Protein AF-A0AA35W4Q7-F1 (afdb_monomer)

Secondary structure (DSSP, 8-state):
--------TTS-HHHHHHHHHHHHHHTT--S-------GGGHHHHHHHHHHH-TTS--------

Mean predicted aligned error: 7.13 Å

Structure (mmCIF, N/CA/C/O backbone):
data_AF-A0AA35W4Q7-F1
#
_entry.id   AF-A0A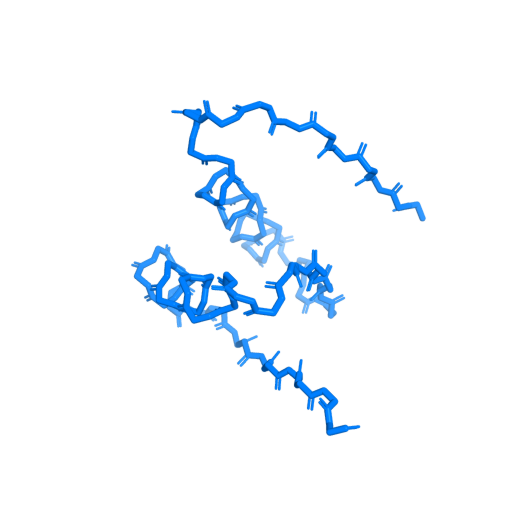A35W4Q7-F1
#
loop_
_atom_site.group_PDB
_atom_site.id
_atom_site.type_symbol
_atom_site.label_atom_id
_atom_site.label_alt_id
_atom_site.label_comp_id
_atom_site.label_asym_id
_atom_site.label_entity_id
_atom_site.label_seq_id
_atom_site.pdbx_PDB_ins_code
_atom_site.Cartn_x
_atom_site.Cartn_y
_atom_site.Cartn_z
_atom_site.occupancy
_atom_site.B_iso_or_equiv
_atom_site.auth_seq_id
_atom_site.auth_comp_id
_atom_site.auth_asym_id
_atom_site.auth_atom_id
_atom_site.pdbx_PDB_model_num
ATOM 1 N N . MET A 1 1 ? -12.788 12.078 -10.835 1.00 35.31 1 MET A N 1
ATOM 2 C CA . MET A 1 1 ? -11.761 13.103 -10.560 1.00 35.31 1 MET A CA 1
ATOM 3 C C . MET A 1 1 ? -10.463 12.359 -10.284 1.00 35.31 1 MET A C 1
ATOM 5 O O . MET A 1 1 ? -10.285 11.851 -9.189 1.00 35.31 1 MET A O 1
ATOM 9 N N . ILE A 1 2 ? -9.643 12.138 -11.314 1.00 28.08 2 ILE A N 1
ATOM 10 C CA . ILE A 1 2 ? -8.384 11.388 -11.188 1.00 28.08 2 ILE A CA 1
ATOM 11 C C . ILE A 1 2 ? -7.298 12.430 -10.922 1.00 28.08 2 ILE A C 1
ATOM 13 O O . ILE A 1 2 ? -6.914 13.164 -11.830 1.00 28.08 2 ILE A O 1
ATOM 17 N N . HIS A 1 3 ? -6.866 12.565 -9.669 1.00 34.28 3 HIS A N 1
ATOM 18 C CA . HIS A 1 3 ? -5.754 13.446 -9.318 1.00 34.28 3 HIS A CA 1
ATOM 19 C C . HIS A 1 3 ? -4.443 12.789 -9.767 1.00 34.28 3 HIS A C 1
ATOM 21 O O . HIS A 1 3 ? -3.939 11.885 -9.109 1.00 34.28 3 HIS A O 1
ATOM 27 N N . SER A 1 4 ? -3.898 13.229 -10.903 1.00 30.91 4 SER A N 1
ATOM 28 C CA . SER A 1 4 ? -2.552 12.847 -11.338 1.00 30.91 4 SER A CA 1
ATOM 29 C C . SER A 1 4 ? -1.529 13.725 -10.614 1.00 30.91 4 SER A C 1
ATOM 31 O O . SER A 1 4 ? -1.394 14.908 -10.923 1.00 30.91 4 SER A O 1
ATOM 33 N N . PHE A 1 5 ? -0.845 13.168 -9.612 1.00 39.19 5 PHE A N 1
ATOM 34 C CA . PHE A 1 5 ? 0.253 13.828 -8.902 1.00 39.19 5 PHE A CA 1
ATOM 35 C C . PHE A 1 5 ? 1.586 13.245 -9.395 1.00 39.19 5 PHE A C 1
ATOM 37 O O . PHE A 1 5 ? 2.003 12.164 -8.985 1.00 39.19 5 PHE A O 1
ATOM 44 N N . SER A 1 6 ? 2.260 13.965 -10.295 1.00 45.72 6 SER A N 1
ATOM 45 C CA . SER A 1 6 ? 3.652 13.684 -10.664 1.00 45.72 6 SER A CA 1
ATOM 46 C C . SER A 1 6 ? 4.576 14.243 -9.579 1.00 45.72 6 SER A C 1
ATOM 48 O O . SER A 1 6 ? 4.499 15.423 -9.241 1.00 45.72 6 SER A O 1
ATOM 50 N N . LEU A 1 7 ? 5.414 13.399 -8.976 1.00 45.69 7 LEU A N 1
ATOM 51 C CA . LEU A 1 7 ? 6.187 13.739 -7.782 1.00 45.69 7 LEU A CA 1
ATOM 52 C C . LEU A 1 7 ? 7.614 13.129 -7.881 1.00 45.69 7 LEU A C 1
ATOM 54 O O . LEU A 1 7 ? 7.768 11.915 -7.963 1.00 45.69 7 LEU A O 1
ATOM 58 N N . CYS A 1 8 ? 8.671 13.959 -7.798 1.00 34.78 8 CYS A N 1
ATOM 59 C CA . CYS A 1 8 ? 10.113 13.628 -7.968 1.00 34.78 8 CYS A CA 1
ATOM 60 C C . CYS A 1 8 ? 10.797 12.813 -6.840 1.00 34.78 8 CYS A C 1
ATOM 62 O O . CYS A 1 8 ? 10.684 13.181 -5.672 1.00 34.78 8 CYS A O 1
ATOM 64 N N . GLN A 1 9 ? 11.538 11.750 -7.176 1.00 43.75 9 GLN A N 1
ATOM 65 C CA . GLN A 1 9 ? 12.214 10.782 -6.282 1.00 43.75 9 GLN A CA 1
ATOM 66 C C . GLN A 1 9 ? 12.920 11.428 -5.053 1.00 43.75 9 GLN A C 1
ATOM 68 O O . GLN A 1 9 ? 13.822 12.236 -5.229 1.00 43.75 9 GLN A O 1
ATOM 73 N N . GLY A 1 10 ? 12.497 11.101 -3.814 1.00 52.34 10 GLY A N 1
ATOM 74 C CA . GLY A 1 10 ? 13.174 11.521 -2.561 1.00 52.34 10 GLY A CA 1
ATOM 75 C C . GLY A 1 10 ? 12.287 12.000 -1.391 1.00 52.34 10 GLY A C 1
ATOM 76 O O . GLY A 1 10 ? 12.692 11.910 -0.241 1.00 52.34 10 GLY A O 1
ATOM 77 N N . LEU A 1 11 ? 11.054 12.454 -1.646 1.00 61.88 11 LEU A N 1
ATOM 78 C CA . LEU A 1 11 ? 10.159 13.060 -0.628 1.00 61.88 11 LEU A CA 1
ATOM 79 C C . LEU A 1 11 ? 9.224 12.077 0.115 1.00 61.88 11 LEU A C 1
ATOM 81 O O . LEU A 1 11 ? 8.316 12.511 0.815 1.00 61.88 11 LEU A O 1
ATOM 85 N N . GLY A 1 12 ? 9.380 10.762 -0.070 1.00 73.25 12 GLY A N 1
ATOM 86 C CA . GLY A 1 12 ? 8.512 9.774 0.593 1.00 73.25 12 GLY A CA 1
ATOM 87 C C . GLY A 1 12 ? 7.058 9.774 0.097 1.00 73.25 12 GLY A C 1
ATOM 88 O O . GLY A 1 12 ? 6.126 9.644 0.880 1.00 73.25 12 GLY A O 1
ATOM 89 N N . LYS A 1 13 ? 6.833 9.922 -1.212 1.00 80.81 13 LYS A N 1
ATOM 90 C CA . LYS A 1 13 ? 5.482 10.068 -1.810 1.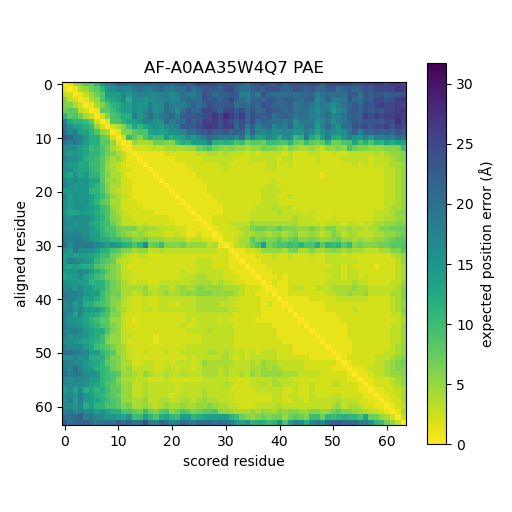00 80.81 13 LYS A CA 1
ATOM 91 C C . LYS A 1 13 ? 4.590 8.863 -1.586 1.00 80.81 13 LYS A C 1
ATOM 93 O O . LYS A 1 13 ? 3.380 9.010 -1.467 1.00 80.81 13 LYS A O 1
ATOM 98 N N . THR A 1 14 ? 5.201 7.683 -1.541 1.00 86.19 14 THR A N 1
ATOM 99 C CA . THR A 1 14 ? 4.532 6.441 -1.170 1.00 86.19 14 THR A CA 1
ATOM 100 C C . THR A 1 14 ? 3.902 6.603 0.208 1.00 86.19 14 THR A C 1
ATOM 102 O O . THR A 1 14 ? 2.691 6.486 0.338 1.00 86.19 14 THR A O 1
ATOM 105 N N . ILE A 1 15 ? 4.693 7.019 1.202 1.00 88.62 15 ILE A N 1
ATOM 106 C CA . ILE A 1 15 ? 4.222 7.266 2.570 1.00 88.62 15 ILE A CA 1
ATOM 107 C C . ILE A 1 15 ? 3.171 8.381 2.589 1.00 88.62 15 ILE A C 1
ATOM 109 O O . ILE A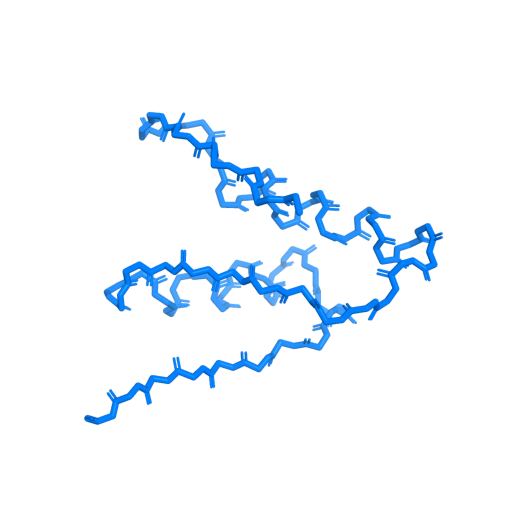 1 15 ? 2.122 8.206 3.195 1.00 88.62 15 ILE A O 1
ATOM 113 N N . GLN A 1 16 ? 3.388 9.492 1.877 1.00 90.44 16 GLN A N 1
ATOM 114 C CA . GLN A 1 16 ? 2.399 10.578 1.791 1.00 90.44 16 GLN A CA 1
ATOM 115 C C . GLN A 1 16 ? 1.047 10.092 1.244 1.00 90.44 16 GLN A C 1
ATOM 117 O O . GLN A 1 16 ? 0.002 10.458 1.776 1.00 90.44 16 GLN A O 1
ATOM 122 N N . THR A 1 17 ? 1.065 9.237 0.218 1.00 91.94 17 THR A N 1
ATOM 123 C CA . THR A 1 17 ? -0.149 8.644 -0.364 1.00 91.94 17 THR A CA 1
ATOM 124 C C . THR A 1 17 ? -0.825 7.700 0.627 1.00 91.94 17 THR A C 1
ATOM 126 O O . THR A 1 17 ? -2.038 7.763 0.802 1.00 91.94 17 THR A O 1
ATOM 129 N N . ILE A 1 18 ? -0.051 6.858 1.317 1.00 91.31 18 ILE A N 1
ATOM 130 C CA . ILE A 1 18 ? -0.569 5.922 2.323 1.00 91.31 18 ILE A CA 1
ATOM 131 C C . ILE A 1 18 ? -1.219 6.676 3.488 1.00 91.31 18 ILE A C 1
ATOM 133 O O . ILE A 1 18 ? -2.341 6.358 3.874 1.00 91.31 18 ILE A O 1
ATOM 137 N N . VAL A 1 19 ? -0.556 7.711 4.010 1.00 91.00 19 VAL A N 1
ATOM 138 C CA . VAL A 1 19 ? -1.086 8.556 5.091 1.00 91.00 19 VAL A CA 1
ATOM 139 C C . VAL A 1 19 ? -2.365 9.261 4.649 1.00 91.00 19 VAL A C 1
ATOM 141 O O . VAL A 1 19 ? -3.334 9.302 5.403 1.00 91.00 19 VAL A O 1
ATOM 144 N N . PHE A 1 20 ? -2.407 9.766 3.416 1.00 92.19 20 PHE A N 1
ATOM 145 C CA . PHE A 1 20 ? -3.612 10.378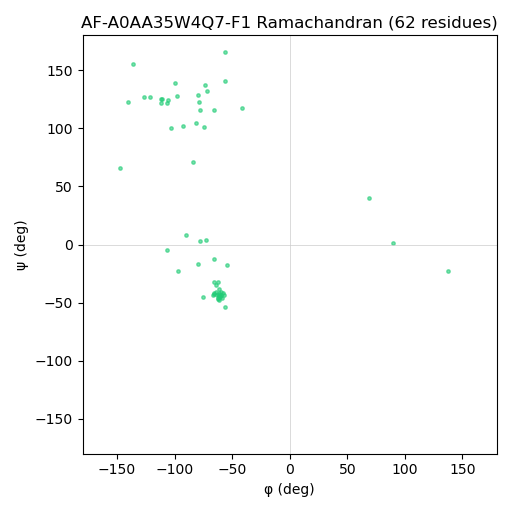 2.864 1.00 92.19 20 PHE A CA 1
ATOM 146 C C . PHE A 1 20 ? -4.787 9.388 2.793 1.00 92.19 20 PHE A C 1
ATOM 148 O O . PHE A 1 20 ? -5.896 9.722 3.204 1.00 92.19 20 PHE A O 1
ATOM 155 N N . LEU A 1 21 ? -4.548 8.154 2.343 1.00 92.38 21 LEU A N 1
ATOM 156 C CA . LEU A 1 21 ? -5.577 7.109 2.303 1.00 92.38 21 LEU A CA 1
ATOM 157 C C . LEU A 1 21 ? -6.039 6.686 3.701 1.00 92.38 21 LEU A C 1
ATOM 159 O O . LEU A 1 21 ? -7.240 6.544 3.927 1.00 92.38 21 LEU A O 1
ATOM 163 N N . SER A 1 22 ? -5.106 6.539 4.644 1.00 91.62 22 SER A N 1
ATOM 164 C CA . SER A 1 22 ? -5.418 6.241 6.046 1.00 91.62 22 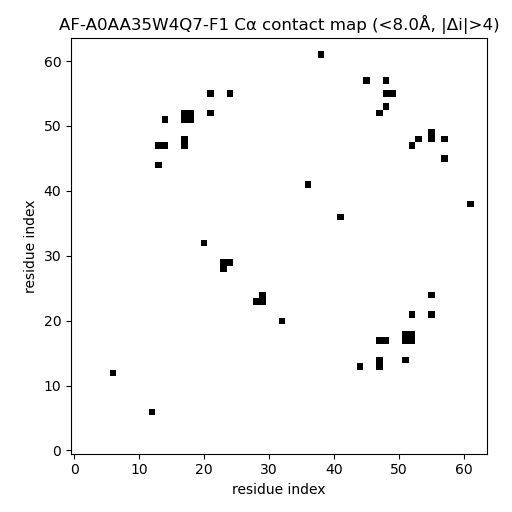SER A CA 1
ATOM 165 C C . SER A 1 22 ? -6.297 7.335 6.653 1.00 91.62 22 SER A C 1
ATOM 167 O O . SER A 1 22 ? -7.305 7.043 7.292 1.00 91.62 22 SER A O 1
ATOM 169 N N . HIS A 1 23 ? -5.977 8.601 6.373 1.00 93.06 23 HIS A N 1
ATOM 170 C CA . HIS A 1 23 ? -6.774 9.733 6.824 1.00 93.06 23 HIS A CA 1
ATOM 171 C C . HIS A 1 23 ? -8.197 9.699 6.248 1.00 93.06 23 HIS A C 1
ATOM 173 O O . HIS A 1 23 ? -9.164 9.848 6.991 1.00 93.06 23 HIS A O 1
ATOM 179 N N . LEU A 1 24 ? -8.362 9.442 4.946 1.00 93.25 24 LEU A N 1
ATOM 180 C CA . LEU A 1 24 ? -9.694 9.304 4.340 1.00 93.25 24 LEU A CA 1
ATOM 181 C C . LEU A 1 24 ? -10.503 8.164 4.973 1.00 93.25 24 LEU A C 1
ATOM 183 O O . LEU A 1 24 ? -11.698 8.324 5.233 1.00 93.25 24 LEU A O 1
ATOM 187 N N . TYR A 1 25 ? -9.854 7.035 5.254 1.00 91.88 25 TYR A N 1
ATOM 188 C CA . TYR A 1 25 ? -10.486 5.894 5.906 1.00 91.88 25 TYR A CA 1
ATOM 189 C C . TYR A 1 25 ? -10.997 6.239 7.314 1.00 91.88 25 TYR A C 1
ATOM 191 O O . TYR A 1 25 ? -12.137 5.908 7.650 1.00 91.88 25 TYR A O 1
ATOM 199 N N . GLU A 1 26 ? -10.204 6.968 8.105 1.00 91.38 26 GLU A N 1
ATOM 200 C CA . GLU A 1 26 ? -10.592 7.471 9.432 1.00 91.38 26 GLU A CA 1
ATOM 201 C C . GLU A 1 26 ? -11.749 8.475 9.371 1.00 91.38 26 GLU A C 1
ATOM 203 O O . GLU A 1 26 ? -12.629 8.459 10.229 1.00 91.38 26 GLU A O 1
ATOM 208 N N . GLN A 1 27 ? -11.805 9.300 8.323 1.00 94.19 27 GLN A N 1
ATOM 209 C CA . GLN A 1 27 ? -12.915 10.226 8.068 1.00 94.19 27 GLN A CA 1
ATOM 210 C C . GLN A 1 27 ? -14.202 9.519 7.586 1.00 94.19 27 GLN A C 1
ATOM 212 O O . GLN A 1 27 ? -15.189 10.178 7.262 1.00 94.19 27 GLN A O 1
ATOM 217 N N . GLY A 1 28 ? -14.215 8.182 7.517 1.00 92.19 28 GLY A N 1
ATOM 218 C CA . GLY A 1 28 ? -15.378 7.381 7.125 1.00 92.19 28 GLY A CA 1
ATOM 219 C C . GLY A 1 28 ? -15.481 7.099 5.624 1.00 92.19 28 GLY A C 1
ATOM 220 O O . GLY A 1 28 ? -16.400 6.397 5.196 1.00 92.19 28 GLY A O 1
ATOM 221 N N . TRP A 1 29 ? -14.525 7.565 4.817 1.00 91.31 29 TRP A N 1
ATOM 222 C CA . TRP A 1 29 ? -14.479 7.326 3.373 1.00 91.31 29 TRP A CA 1
ATOM 223 C C . TRP A 1 29 ? -13.816 5.978 3.069 1.00 91.31 29 TRP A C 1
ATOM 225 O O . TRP A 1 29 ? -12.701 5.895 2.553 1.00 91.31 29 TRP A O 1
ATOM 235 N N . LYS A 1 30 ? -14.535 4.896 3.383 1.00 84.75 30 LYS A N 1
ATOM 236 C CA . LYS A 1 30 ? -14.071 3.502 3.238 1.00 84.75 30 LYS A CA 1
ATOM 237 C C . LYS A 1 30 ? -14.120 2.947 1.809 1.00 84.75 30 LYS A C 1
ATOM 239 O O . LYS A 1 30 ? -13.892 1.755 1.627 1.00 84.75 30 LYS A O 1
ATOM 244 N N . GLY A 1 31 ? -14.510 3.766 0.828 1.00 74.81 31 GLY A N 1
ATOM 245 C CA . GLY A 1 31 ? -14.741 3.331 -0.552 1.00 74.81 31 GLY A CA 1
ATOM 246 C C . GLY A 1 31 ? -13.526 2.636 -1.182 1.00 74.81 31 GLY A C 1
ATOM 247 O O . GLY A 1 31 ? -12.420 2.720 -0.648 1.00 74.81 31 GLY A O 1
ATOM 248 N N . PRO A 1 32 ? -13.706 1.949 -2.322 1.00 88.75 32 PRO A N 1
ATOM 249 C CA . PRO A 1 32 ? -12.579 1.333 -3.002 1.00 88.75 32 PRO A CA 1
ATOM 250 C C . PRO A 1 32 ? -11.634 2.425 -3.519 1.00 88.75 32 PRO A C 1
ATOM 252 O O . PRO A 1 32 ? -11.999 3.220 -4.386 1.00 88.75 32 PRO A O 1
ATOM 255 N N . HIS A 1 33 ? -10.416 2.455 -2.982 1.00 91.69 33 HIS A N 1
ATOM 256 C CA . HIS A 1 33 ? -9.339 3.328 -3.441 1.00 91.69 33 HIS A CA 1
ATOM 257 C C . HIS A 1 33 ? -8.427 2.538 -4.379 1.00 91.69 33 HIS A C 1
ATOM 259 O O . HIS A 1 33 ? -7.962 1.457 -4.023 1.00 91.69 33 HIS A O 1
ATOM 265 N N . LEU A 1 34 ? -8.173 3.067 -5.578 1.00 92.00 34 LEU A N 1
ATOM 266 C CA . LEU A 1 34 ? -7.308 2.430 -6.570 1.00 92.00 34 LEU A CA 1
ATOM 267 C C . LEU A 1 34 ? -5.967 3.156 -6.646 1.00 92.00 34 LEU A C 1
ATOM 269 O O . LEU A 1 34 ? -5.912 4.350 -6.939 1.00 92.00 34 LEU A O 1
ATOM 273 N N . ILE A 1 35 ? -4.890 2.405 -6.444 1.00 90.81 35 ILE A N 1
ATOM 274 C CA . ILE A 1 35 ? -3.517 2.867 -6.627 1.00 90.81 35 ILE A CA 1
ATOM 275 C C . ILE A 1 35 ? -2.937 2.115 -7.825 1.00 90.81 35 ILE A C 1
ATOM 277 O O . ILE A 1 35 ? -2.900 0.888 -7.824 1.00 90.81 35 ILE A O 1
ATOM 281 N N . VAL A 1 36 ? -2.487 2.84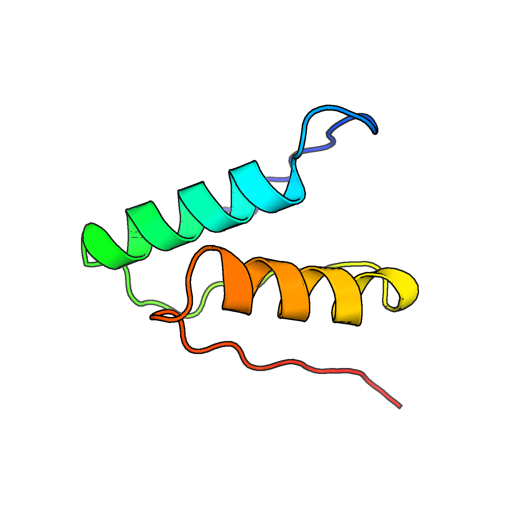6 -8.846 1.00 91.56 36 VAL A N 1
ATOM 282 C CA . VAL A 1 36 ? -1.832 2.270 -10.029 1.00 91.56 36 VAL A CA 1
ATOM 283 C C . VAL A 1 36 ? -0.346 2.579 -9.957 1.00 91.56 36 VAL A C 1
ATOM 285 O O . VAL A 1 36 ? 0.048 3.743 -9.891 1.00 91.56 36 VAL A O 1
ATOM 288 N N . VAL A 1 37 ? 0.475 1.533 -9.961 1.00 90.25 37 VAL A N 1
ATOM 289 C CA . VAL A 1 37 ? 1.933 1.624 -9.820 1.00 90.25 37 VAL A CA 1
ATOM 290 C C . VAL A 1 37 ? 2.622 0.707 -10.827 1.00 90.25 37 VAL A C 1
ATOM 292 O O . VAL A 1 37 ? 2.023 -0.285 -11.249 1.00 90.25 37 VAL A O 1
ATOM 295 N N . PRO A 1 38 ? 3.880 0.995 -11.211 1.00 91.88 38 PRO A N 1
ATOM 296 C CA . PRO A 1 38 ? 4.689 0.042 -11.948 1.00 91.88 38 PRO A CA 1
ATOM 297 C C . PRO A 1 38 ? 4.804 -1.262 -11.178 1.00 91.88 38 PRO A C 1
ATOM 299 O O . PRO A 1 38 ? 4.996 -1.275 -9.958 1.00 91.88 38 PRO A O 1
ATOM 302 N N . SER A 1 39 ? 4.747 -2.344 -11.932 1.00 88.44 39 SER A N 1
ATOM 303 C CA . SER A 1 39 ? 4.722 -3.696 -11.411 1.00 88.44 39 SER A CA 1
ATOM 304 C C . SER A 1 39 ? 5.951 -3.973 -10.521 1.00 88.44 39 SER A C 1
ATOM 306 O O . SER A 1 39 ? 5.816 -4.353 -9.363 1.00 88.44 39 SER A O 1
ATOM 308 N N . SER A 1 40 ? 7.140 -3.547 -10.949 1.00 90.31 40 SER A N 1
ATOM 309 C CA . SER A 1 40 ? 8.389 -3.609 -10.171 1.00 90.31 40 SER A CA 1
ATOM 310 C C . SER A 1 40 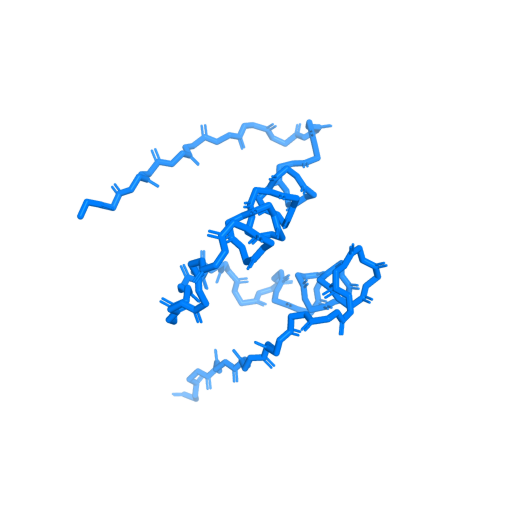? 8.361 -2.954 -8.780 1.00 90.31 40 SER A C 1
ATOM 312 O O . SER A 1 40 ? 9.242 -3.222 -7.968 1.00 90.31 40 SER A O 1
ATOM 314 N N . THR A 1 41 ? 7.390 -2.086 -8.486 1.00 90.38 41 THR A N 1
ATOM 315 C CA . THR A 1 41 ? 7.274 -1.400 -7.188 1.00 90.38 41 THR A CA 1
ATOM 316 C C . THR A 1 41 ? 6.144 -1.931 -6.315 1.00 90.38 41 THR A C 1
ATOM 318 O O . THR A 1 41 ? 6.010 -1.494 -5.173 1.00 90.38 41 THR A O 1
ATOM 321 N N . LEU A 1 42 ? 5.334 -2.866 -6.812 1.00 91.12 42 LEU A N 1
ATOM 322 C CA . LEU A 1 42 ? 4.101 -3.278 -6.149 1.00 91.12 42 LEU A CA 1
ATOM 323 C C . LEU A 1 42 ? 4.368 -3.938 -4.786 1.00 91.12 42 LEU A C 1
ATOM 325 O O . LEU A 1 42 ? 3.717 -3.584 -3.805 1.00 91.12 42 LEU A O 1
ATOM 329 N N . ASP A 1 43 ? 5.397 -4.780 -4.683 1.00 90.44 43 ASP A N 1
ATOM 330 C CA . ASP A 1 43 ? 5.808 -5.392 -3.410 1.00 90.44 43 ASP A CA 1
ATOM 331 C C . ASP A 1 43 ? 6.239 -4.352 -2.371 1.00 90.44 43 ASP A C 1
ATOM 333 O O . ASP A 1 43 ? 5.906 -4.454 -1.188 1.00 90.44 43 ASP A O 1
ATOM 337 N N . ASN A 1 44 ? 6.938 -3.302 -2.817 1.00 90.50 44 ASN A N 1
ATOM 338 C CA . ASN A 1 44 ? 7.312 -2.194 -1.947 1.00 90.50 44 ASN A CA 1
ATOM 339 C C . ASN A 1 44 ? 6.062 -1.478 -1.418 1.00 90.50 44 ASN A C 1
ATOM 341 O O . ASN A 1 44 ? 5.976 -1.196 -0.229 1.00 90.50 44 ASN A O 1
ATOM 345 N N . TRP A 1 45 ? 5.065 -1.226 -2.270 1.00 92.00 45 TRP A N 1
ATOM 346 C CA . TRP A 1 45 ? 3.803 -0.616 -1.843 1.00 92.00 45 TRP A CA 1
ATOM 347 C C . TRP A 1 45 ? 3.048 -1.470 -0.827 1.00 92.00 45 TRP A C 1
ATOM 349 O O . TRP A 1 45 ? 2.586 -0.932 0.175 1.00 92.00 45 TRP A O 1
ATOM 359 N N . VAL A 1 46 ? 2.960 -2.785 -1.037 1.00 90.88 46 VAL A N 1
ATOM 360 C CA . VAL A 1 46 ? 2.310 -3.709 -0.092 1.00 90.88 46 VAL A CA 1
ATOM 361 C C . VAL A 1 46 ? 3.009 -3.689 1.262 1.00 90.88 46 VAL A C 1
ATOM 363 O O . VAL A 1 46 ? 2.353 -3.605 2.301 1.00 90.88 46 VAL A O 1
ATOM 366 N N . ARG A 1 47 ? 4.344 -3.736 1.267 1.00 90.50 47 ARG A N 1
ATOM 367 C CA . ARG A 1 47 ? 5.136 -3.682 2.497 1.00 90.50 47 ARG A CA 1
ATOM 368 C C . ARG A 1 47 ? 4.914 -2.375 3.257 1.00 90.50 47 ARG A C 1
ATOM 370 O O . ARG A 1 47 ? 4.685 -2.415 4.463 1.00 90.50 47 ARG A O 1
ATOM 377 N N . GLU A 1 48 ? 4.973 -1.238 2.569 1.00 90.94 48 GLU A N 1
ATOM 378 C CA . GLU A 1 48 ? 4.765 0.074 3.187 1.00 90.94 48 GLU A CA 1
ATOM 379 C C . GLU A 1 48 ? 3.318 0.227 3.691 1.00 90.94 48 GLU A C 1
ATOM 381 O O . GLU A 1 48 ? 3.109 0.668 4.817 1.00 90.94 48 GLU A O 1
ATOM 386 N N . LEU A 1 49 ? 2.311 -0.202 2.922 1.00 91.06 49 LEU A N 1
ATOM 387 C CA . LEU A 1 49 ? 0.906 -0.175 3.351 1.00 91.06 49 LEU A CA 1
ATOM 388 C C . LEU A 1 49 ? 0.686 -0.997 4.626 1.00 91.06 49 LEU A C 1
ATOM 390 O O . LEU A 1 49 ? 0.096 -0.493 5.577 1.00 91.06 49 LEU A O 1
ATOM 394 N N . ASN A 1 50 ? 1.231 -2.213 4.688 1.00 89.56 50 ASN A N 1
ATOM 395 C CA . ASN A 1 50 ? 1.148 -3.055 5.883 1.00 89.56 50 ASN A CA 1
ATOM 396 C C . ASN A 1 50 ? 1.905 -2.467 7.083 1.00 89.56 50 ASN A C 1
ATOM 398 O O . ASN A 1 50 ? 1.495 -2.668 8.223 1.00 89.56 50 ASN A O 1
ATOM 402 N N . CYS A 1 51 ? 3.008 -1.751 6.847 1.00 88.12 51 CYS A N 1
ATOM 403 C CA . CYS A 1 51 ? 3.792 -1.141 7.919 1.00 88.12 51 CYS A CA 1
ATOM 404 C C . CYS A 1 51 ? 3.122 0.115 8.494 1.00 88.12 51 CYS A C 1
ATOM 406 O O . CYS A 1 51 ? 3.099 0.293 9.709 1.00 88.12 51 CYS A O 1
ATOM 408 N N . TRP A 1 52 ? 2.612 0.997 7.631 1.00 85.62 52 TRP A N 1
ATOM 409 C CA . TRP A 1 52 ? 2.122 2.323 8.025 1.00 85.62 52 TRP A CA 1
ATOM 410 C C . TRP A 1 52 ? 0.609 2.382 8.235 1.00 85.62 52 TRP A C 1
ATOM 412 O O . TRP A 1 52 ? 0.134 3.271 8.937 1.00 85.62 52 TRP A O 1
ATOM 422 N N . SER A 1 53 ? -0.159 1.469 7.638 1.00 87.69 53 SER A N 1
ATOM 423 C CA . SER A 1 53 ? -1.619 1.444 7.751 1.00 87.69 53 SER A CA 1
ATOM 424 C C . SER A 1 53 ? -2.172 0.005 7.700 1.00 87.69 53 SER A C 1
ATOM 426 O O . SER A 1 53 ? -2.889 -0.365 6.769 1.00 87.69 53 SER A O 1
ATOM 428 N N . PRO A 1 54 ?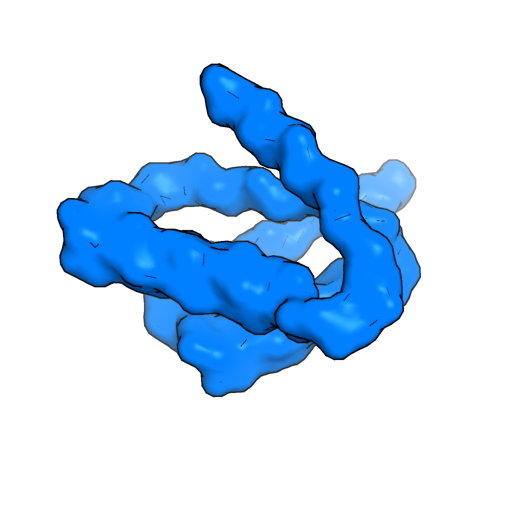 -1.871 -0.834 8.715 1.00 88.38 54 PRO A N 1
ATOM 429 C CA . PRO A 1 54 ? -2.296 -2.241 8.761 1.00 88.38 54 PRO A CA 1
ATOM 430 C C . PRO A 1 54 ? -3.818 -2.433 8.878 1.00 88.38 54 PRO A C 1
ATOM 432 O O . PRO A 1 54 ? -4.318 -3.545 8.743 1.00 88.38 54 PRO A O 1
ATOM 435 N N . SER A 1 55 ? -4.565 -1.366 9.171 1.00 88.31 55 SER A N 1
ATOM 436 C CA . SER A 1 55 ? -6.028 -1.376 9.250 1.00 88.31 55 SER A CA 1
ATOM 437 C C . SER A 1 55 ? -6.708 -1.309 7.879 1.00 88.31 55 SER A C 1
ATOM 439 O O . SER A 1 55 ? -7.901 -1.612 7.782 1.00 88.31 55 SER A O 1
ATOM 441 N N . LEU A 1 56 ? -5.981 -0.914 6.827 1.00 89.25 56 LEU A N 1
ATOM 442 C CA . LEU A 1 56 ? -6.499 -0.886 5.465 1.00 89.25 56 LEU A CA 1
ATOM 443 C C . LEU A 1 56 ? -6.475 -2.291 4.864 1.00 89.25 56 LEU A C 1
ATOM 445 O O . LEU A 1 56 ? -5.446 -2.960 4.833 1.00 89.25 56 LEU A O 1
ATOM 449 N N . ASN A 1 57 ? -7.613 -2.719 4.322 1.00 90.75 57 ASN A N 1
ATOM 450 C CA . ASN A 1 57 ? -7.669 -3.936 3.524 1.00 90.75 57 ASN A CA 1
ATOM 451 C C . ASN A 1 57 ? -7.115 -3.657 2.119 1.00 90.75 57 ASN A C 1
ATOM 453 O O . ASN A 1 57 ? -7.699 -2.870 1.372 1.00 90.75 57 ASN A O 1
ATOM 457 N N . VAL A 1 58 ? -6.005 -4.303 1.760 1.00 91.00 58 VAL A N 1
ATOM 458 C CA . VAL A 1 58 ? -5.311 -4.101 0.481 1.00 91.00 58 VAL A CA 1
ATOM 459 C C . VAL A 1 58 ? -5.457 -5.348 -0.385 1.00 91.00 58 VAL A C 1
ATOM 461 O O . VAL A 1 58 ? -5.080 -6.442 0.024 1.00 91.00 58 VAL A O 1
ATOM 464 N N . ILE A 1 59 ? -5.970 -5.174 -1.604 1.00 91.50 59 ILE A N 1
ATOM 465 C CA . ILE A 1 59 ? -6.033 -6.224 -2.626 1.00 91.50 59 ILE A CA 1
ATOM 466 C C . ILE A 1 59 ? -5.078 -5.837 -3.747 1.00 91.50 59 ILE A C 1
ATOM 468 O O . ILE A 1 59 ? -5.175 -4.743 -4.303 1.00 91.50 59 ILE A O 1
ATOM 472 N N . THR A 1 60 ? -4.160 -6.737 -4.081 1.00 91.69 60 THR A N 1
ATOM 473 C CA . THR A 1 60 ? -3.227 -6.558 -5.190 1.00 91.69 60 THR A CA 1
ATOM 474 C C . THR A 1 60 ? -3.703 -7.316 -6.415 1.00 91.69 60 THR A C 1
ATOM 476 O O . THR A 1 60 ? -4.179 -8.445 -6.326 1.00 91.69 60 THR A O 1
ATOM 479 N N . TYR A 1 61 ? -3.568 -6.683 -7.576 1.00 90.56 61 TYR A N 1
ATOM 480 C CA . TYR A 1 61 ? -3.833 -7.308 -8.861 1.00 90.56 61 TYR A CA 1
ATOM 481 C C . TYR A 1 61 ? -2.612 -7.138 -9.755 1.00 90.56 61 TYR A C 1
ATOM 483 O O . TYR A 1 61 ? -2.130 -6.023 -9.957 1.00 90.56 61 TYR A O 1
ATOM 491 N N . TRP A 1 62 ? -2.139 -8.254 -10.291 1.00 84.62 62 TRP A N 1
ATOM 492 C CA . TRP A 1 62 ? -1.168 -8.311 -11.370 1.00 84.62 62 TRP A CA 1
ATOM 493 C C . TRP A 1 62 ? -1.818 -9.076 -12.514 1.00 84.62 62 TRP A C 1
ATOM 495 O O . TRP A 1 62 ? -2.342 -10.166 -12.295 1.00 84.62 62 TRP A O 1
ATOM 505 N N . GLY A 1 63 ? -1.822 -8.489 -13.709 1.00 79.81 63 GLY A N 1
ATOM 506 C CA . GLY A 1 63 ? -2.191 -9.231 -14.910 1.00 79.81 63 GLY A CA 1
ATOM 507 C C . GLY A 1 63 ? -1.066 -10.192 -15.283 1.00 79.81 63 GLY A C 1
ATOM 508 O O . GLY A 1 63 ? 0.101 -9.798 -15.219 1.00 79.81 63 GLY A O 1
ATOM 509 N N . GLU A 1 64 ? -1.426 -11.421 -15.651 1.00 57.34 64 GLU A N 1
ATOM 510 C CA . GLU A 1 64 ? -0.611 -12.221 -16.576 1.00 57.34 64 GLU A CA 1
ATOM 511 C C . GLU A 1 64 ? -0.729 -11.664 -18.001 1.00 57.34 64 GLU A C 1
ATOM 513 O O . GLU A 1 64 ? -1.835 -11.190 -18.363 1.00 57.34 64 GLU A O 1
#

Nearest PDB structures (foldseek):
  7bge-assembly1_b  TM=3.484E-01  e=5.069E+00  Staphylococcus aureus subsp. aureus NCTC 8325

Sequence (64 aa):
MIHSFSLCQGLGKTIQTIVFLSHLYEQGWKGPHLIVVPSSTLDNWVRELNCWSPSLNVITYWGE

Solvent-accessible surface area (backbone atoms only — not comparable to full-atom values): 4489 Å² total; per-residue (Å²): 137,84,86,83,79,89,78,76,94,84,79,52,63,69,56,54,51,49,53,52,51,51,50,38,40,74,74,67,56,71,66,94,79,86,84,88,72,62,73,95,47,46,69,58,51,53,53,48,41,54,70,79,41,66,86,60,90,82,85,88,86,79,84,131

pLDDT: mean 80.57, std 19.2, range [28.08, 94.19]

Foldseek 3Di:
DDDDDDDDPDPPVLLVVLVVVLVCVVVVNLDDDDDDDPPVCVVVSVVSNCVNPVVRDDDDDDDD

Organism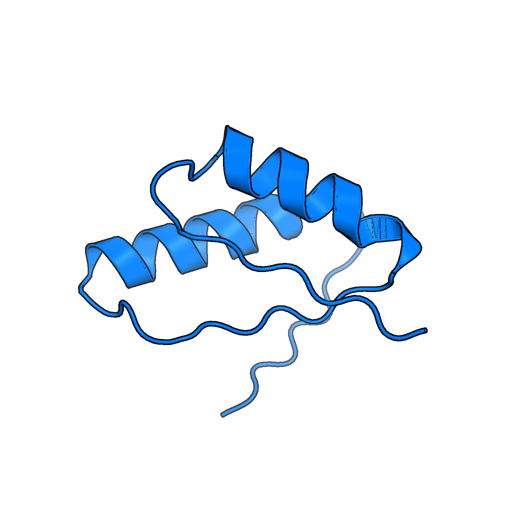: Geodia barretti (NCBI:txid519541)

Radius of gyration: 12.04 Å; Cα contacts (8 Å, |Δi|>4): 26; chains: 1; bounding box: 29×26×26 Å

InterPro domains:
  IPR000330 SNF2, N-terminal domain [PF00176] (10-63)
  IPR027417 P-loop containing nucleoside triphosphate hydrolase [SSF52540] (9-64)
  IPR038718 SNF2-like, N-terminal domain superfamily [G3DSA:3.40.50.10810] (8-64)